Protein AF-A0A7R9WH47-F1 (afdb_monomer_lite)

Organism: NCBI:txid2749911

Radius of gyration: 19.75 Å; chains: 1; bounding box: 51×40×57 Å

Structure (mmCIF, N/CA/C/O backbone):
data_AF-A0A7R9WH47-F1
#
_entry.id   AF-A0A7R9WH47-F1
#
loop_
_atom_site.group_PDB
_atom_site.id
_atom_site.type_symbol
_atom_site.label_atom_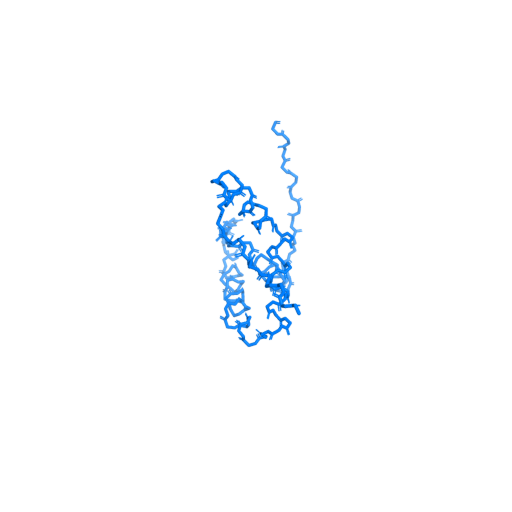id
_atom_site.label_alt_id
_atom_site.label_comp_id
_atom_site.label_asym_id
_atom_site.label_entity_id
_atom_site.label_seq_id
_atom_site.pdbx_PDB_ins_code
_atom_site.Cartn_x
_atom_site.Cartn_y
_atom_site.Cartn_z
_atom_site.occupancy
_atom_site.B_iso_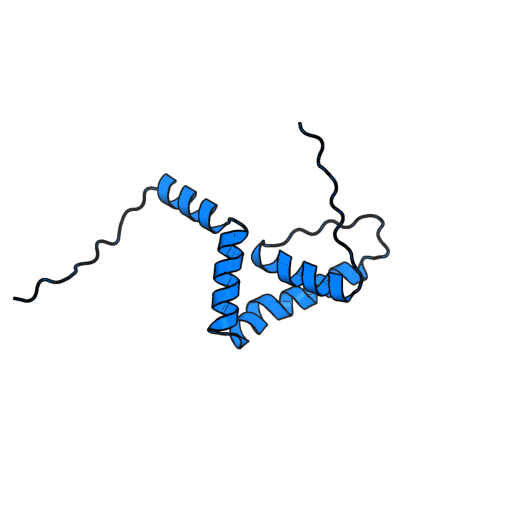or_equiv
_atom_site.auth_seq_id
_atom_site.auth_comp_id
_atom_site.auth_asym_id
_atom_site.auth_atom_id
_atom_site.pdbx_PDB_model_num
ATOM 1 N N . MET A 1 1 ? 34.612 1.551 -41.055 1.00 42.66 1 MET A N 1
ATOM 2 C CA . MET A 1 1 ? 34.837 2.453 -39.906 1.00 42.66 1 MET A CA 1
ATOM 3 C C . MET A 1 1 ? 33.839 2.098 -38.821 1.00 42.66 1 MET A C 1
ATOM 5 O O . MET A 1 1 ? 32.651 2.324 -38.994 1.00 42.66 1 MET A O 1
ATOM 9 N N . ARG A 1 2 ? 34.315 1.434 -37.767 1.00 45.75 2 ARG A N 1
ATOM 10 C CA . ARG A 1 2 ? 33.555 1.095 -36.561 1.00 45.75 2 ARG A CA 1
ATOM 11 C C . ARG A 1 2 ? 33.862 2.224 -35.575 1.00 45.75 2 ARG A C 1
ATOM 13 O O . ARG A 1 2 ? 35.018 2.353 -35.193 1.00 45.75 2 ARG A O 1
ATOM 20 N N . SER A 1 3 ? 32.888 3.072 -35.259 1.00 40.34 3 SER A N 1
ATOM 21 C CA . SER A 1 3 ? 33.018 4.041 -34.167 1.00 40.34 3 SER A CA 1
ATOM 22 C C . SER A 1 3 ? 32.117 3.558 -33.048 1.00 40.34 3 SER A C 1
ATOM 24 O O . SER A 1 3 ? 30.894 3.565 -33.176 1.00 40.34 3 SER A O 1
ATOM 26 N N . SER A 1 4 ? 32.758 3.019 -32.020 1.00 43.31 4 SER A N 1
ATOM 27 C CA . SER A 1 4 ? 32.145 2.473 -30.822 1.00 43.31 4 SER A CA 1
ATOM 28 C C . SER A 1 4 ? 31.372 3.561 -30.081 1.00 43.31 4 SER A C 1
ATOM 30 O O . SER A 1 4 ? 31.891 4.647 -29.839 1.00 43.31 4 SER A O 1
ATOM 32 N N . MET A 1 5 ? 30.135 3.247 -29.704 1.00 47.88 5 MET A N 1
ATOM 33 C CA . MET A 1 5 ? 29.453 3.909 -28.599 1.00 47.88 5 MET A CA 1
ATOM 34 C C . MET A 1 5 ? 30.132 3.430 -27.312 1.00 47.88 5 MET A C 1
ATOM 36 O O . MET A 1 5 ? 29.768 2.392 -26.763 1.00 47.88 5 MET A O 1
ATOM 40 N N . GLU A 1 6 ? 31.178 4.130 -26.881 1.00 44.84 6 GLU A N 1
ATOM 41 C CA . GLU A 1 6 ? 31.692 3.993 -25.520 1.00 44.84 6 GLU A CA 1
ATOM 42 C C . GLU A 1 6 ? 30.743 4.745 -24.586 1.00 44.84 6 GLU A C 1
ATOM 44 O O . GLU A 1 6 ? 30.616 5.968 -24.638 1.00 44.84 6 GLU A O 1
ATOM 49 N N . GLY A 1 7 ? 30.001 3.976 -23.790 1.00 50.25 7 GLY A N 1
ATOM 50 C CA . GLY A 1 7 ? 29.152 4.492 -22.732 1.00 50.25 7 GLY A CA 1
ATOM 51 C C . GLY A 1 7 ? 30.005 5.044 -21.598 1.00 50.25 7 GLY A C 1
ATOM 52 O O . GLY A 1 7 ? 30.690 4.289 -20.911 1.00 50.25 7 GLY A O 1
ATOM 53 N N . ASP A 1 8 ? 29.920 6.353 -21.387 1.00 46.44 8 ASP A N 1
ATOM 54 C CA . ASP A 1 8 ? 30.434 7.007 -20.190 1.00 46.44 8 ASP A CA 1
ATOM 55 C C . ASP A 1 8 ? 29.403 6.859 -19.062 1.00 46.44 8 ASP A C 1
ATOM 57 O O . ASP A 1 8 ? 28.482 7.657 -18.882 1.00 46.44 8 ASP A O 1
ATOM 61 N N . SER A 1 9 ? 29.510 5.752 -18.332 1.00 60.47 9 SER A N 1
ATOM 62 C CA . SER A 1 9 ? 29.015 5.682 -16.962 1.00 60.47 9 SER A CA 1
ATOM 63 C C . SER A 1 9 ? 30.025 6.381 -16.049 1.00 60.47 9 SER A C 1
ATOM 65 O O . SER A 1 9 ? 31.219 6.132 -16.204 1.00 60.47 9 SER A O 1
ATOM 67 N N . THR A 1 10 ? 29.535 7.098 -15.023 1.00 61.31 10 THR A N 1
ATOM 68 C CA . THR A 1 10 ? 30.233 7.771 -13.889 1.00 61.31 10 THR A CA 1
ATOM 69 C C . THR A 1 10 ? 30.543 9.266 -14.131 1.00 61.31 10 THR A C 1
ATOM 71 O O . THR A 1 10 ? 31.472 9.606 -14.840 1.00 61.31 10 THR A O 1
ATOM 74 N N . LYS A 1 11 ? 29.878 10.261 -13.523 1.00 56.44 11 LYS A N 1
ATOM 75 C CA . LYS A 1 11 ? 29.581 10.465 -12.091 1.00 56.44 11 LYS A CA 1
ATOM 76 C C . LYS A 1 11 ? 28.369 11.405 -11.934 1.00 56.44 11 LYS A C 1
ATOM 78 O O . LYS A 1 11 ? 28.508 12.610 -12.122 1.00 56.44 11 LYS A O 1
ATOM 83 N N . MET A 1 12 ? 27.203 10.891 -11.535 1.00 69.00 12 MET A N 1
ATOM 84 C CA . MET A 1 12 ? 26.163 11.769 -10.977 1.00 69.00 12 MET A CA 1
ATOM 85 C C . MET A 1 12 ? 26.673 12.352 -9.658 1.00 69.00 12 MET A C 1
ATOM 87 O O . MET A 1 12 ? 27.221 11.623 -8.826 1.00 69.00 12 MET A O 1
ATOM 91 N N . THR A 1 13 ? 26.509 13.658 -9.453 1.00 82.44 13 THR A N 1
ATOM 92 C CA . THR A 1 13 ? 26.821 14.270 -8.157 1.00 82.44 13 THR A CA 1
ATOM 93 C C . THR A 1 13 ? 25.854 13.754 -7.090 1.00 82.44 13 THR A C 1
ATOM 95 O O . THR A 1 13 ? 24.747 13.305 -7.398 1.00 82.44 13 THR A O 1
ATOM 98 N N . LYS A 1 14 ? 26.251 13.815 -5.812 1.00 81.44 14 LYS A N 1
ATOM 99 C CA . LYS A 1 14 ? 25.392 13.396 -4.691 1.00 81.44 14 LYS A CA 1
ATOM 100 C C . LYS A 1 14 ? 24.026 14.091 -4.732 1.00 81.44 14 LYS A C 1
ATOM 102 O O . LYS A 1 14 ? 23.010 13.446 -4.485 1.00 81.44 14 LYS A O 1
ATOM 107 N N . ASP A 1 15 ? 24.000 15.368 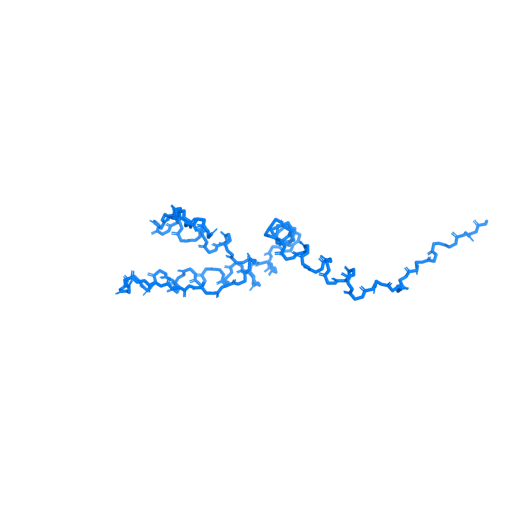-5.100 1.00 79.06 15 ASP A N 1
ATOM 108 C CA . ASP A 1 15 ? 22.774 16.166 -5.165 1.00 79.06 15 ASP A CA 1
ATOM 109 C C . ASP A 1 15 ? 21.889 15.750 -6.347 1.00 79.06 15 ASP A C 1
ATOM 111 O O . ASP A 1 15 ? 20.674 15.619 -6.196 1.00 79.06 15 ASP A O 1
ATOM 115 N N . GLN A 1 16 ? 22.492 15.442 -7.500 1.00 75.94 16 GLN A N 1
ATOM 116 C CA . GLN A 1 16 ? 21.782 14.890 -8.658 1.00 75.94 16 GLN A CA 1
ATOM 117 C C . GLN A 1 16 ? 21.209 13.502 -8.359 1.00 75.94 16 GLN A C 1
ATOM 119 O O . GLN A 1 16 ? 20.062 13.226 -8.705 1.00 75.94 16 GLN A O 1
ATOM 124 N N . LEU A 1 17 ? 21.973 12.639 -7.682 1.00 75.25 17 LEU A N 1
ATOM 125 C CA . LEU A 1 17 ? 21.513 11.310 -7.279 1.00 75.25 17 LEU A CA 1
ATOM 126 C C . LEU A 1 17 ? 20.381 11.403 -6.255 1.00 75.25 17 LEU A C 1
ATOM 128 O O . LEU A 1 17 ? 19.382 10.707 -6.391 1.00 75.25 17 LEU A O 1
ATOM 132 N N . THR A 1 18 ? 20.508 12.291 -5.268 1.00 77.69 18 THR A N 1
ATOM 133 C CA . THR A 1 18 ? 19.466 12.525 -4.259 1.00 77.69 18 THR A CA 1
ATOM 134 C C . THR A 1 18 ? 18.185 13.016 -4.924 1.00 77.69 18 THR A C 1
ATOM 136 O O . THR A 1 18 ? 17.133 12.423 -4.725 1.00 77.69 18 THR A O 1
ATOM 139 N N . THR A 1 19 ? 18.276 14.025 -5.790 1.00 79.25 19 THR A N 1
ATOM 140 C CA . THR A 1 19 ? 17.120 14.564 -6.523 1.00 79.25 19 THR A CA 1
ATOM 141 C C . THR A 1 19 ? 16.455 13.499 -7.392 1.00 79.25 19 THR A C 1
ATOM 143 O O . THR A 1 19 ? 15.229 13.395 -7.425 1.00 79.25 19 THR A O 1
ATOM 146 N N . TYR A 1 20 ? 17.247 12.664 -8.064 1.00 71.94 20 TYR A N 1
ATOM 147 C CA . TYR A 1 20 ? 16.730 11.559 -8.863 1.00 71.94 20 TYR A CA 1
ATOM 148 C C . TYR A 1 20 ? 16.016 10.511 -8.001 1.00 71.94 20 TYR A C 1
ATOM 150 O O . TYR A 1 20 ? 14.899 10.116 -8.319 1.00 71.94 20 TYR A O 1
ATOM 158 N N . VAL A 1 21 ? 16.610 10.104 -6.875 1.00 70.06 21 VAL A N 1
ATOM 159 C CA . VAL A 1 21 ? 15.992 9.169 -5.923 1.00 70.06 21 VAL A CA 1
ATOM 160 C C . VAL A 1 21 ? 14.687 9.733 -5.362 1.00 70.06 21 VAL A C 1
ATOM 162 O O . VAL A 1 21 ? 13.693 9.014 -5.313 1.00 70.06 21 VAL A O 1
ATOM 165 N N . GLU A 1 22 ? 14.655 11.010 -4.984 1.00 71.00 22 GLU A N 1
ATOM 166 C CA . GLU A 1 22 ? 13.426 11.667 -4.524 1.00 71.00 22 GLU A CA 1
ATOM 167 C C . GLU A 1 22 ? 12.366 11.739 -5.629 1.00 71.00 22 GLU A C 1
ATOM 169 O O . GLU A 1 22 ? 11.188 11.503 -5.375 1.00 71.00 22 GLU A O 1
ATOM 174 N N . THR A 1 23 ? 12.781 11.954 -6.878 1.00 63.22 23 THR A N 1
ATOM 175 C CA . THR A 1 23 ? 11.872 11.902 -8.029 1.00 63.22 23 THR A CA 1
ATOM 176 C C . THR A 1 23 ? 11.302 10.493 -8.203 1.00 63.22 23 THR A C 1
ATOM 178 O O . THR A 1 23 ? 10.097 10.338 -8.369 1.00 63.22 23 THR A O 1
ATOM 181 N N . VAL A 1 24 ? 12.118 9.441 -8.098 1.00 61.78 24 VAL A N 1
ATOM 182 C CA . VAL A 1 24 ? 11.659 8.041 -8.195 1.00 61.78 24 VAL A CA 1
ATOM 183 C C . VAL A 1 24 ? 10.706 7.662 -7.053 1.00 61.78 24 VAL A C 1
ATOM 185 O O . VAL A 1 24 ? 9.809 6.848 -7.259 1.00 61.78 24 VAL A O 1
ATOM 188 N N . LYS A 1 25 ? 10.843 8.277 -5.872 1.00 66.75 25 LYS A N 1
ATOM 189 C CA . LYS A 1 25 ? 9.928 8.091 -4.732 1.00 66.75 25 LYS A CA 1
ATOM 190 C C . LYS A 1 25 ? 8.546 8.723 -4.935 1.00 66.75 25 LYS A C 1
ATOM 192 O O . LYS A 1 25 ? 7.652 8.447 -4.135 1.00 66.75 25 LYS A O 1
ATOM 197 N N . ALA A 1 26 ? 8.343 9.540 -5.972 1.00 76.19 26 ALA A N 1
ATOM 198 C CA . ALA A 1 26 ? 7.023 10.076 -6.292 1.00 76.19 26 ALA A CA 1
ATOM 199 C C . ALA A 1 26 ? 6.017 8.938 -6.539 1.00 76.19 26 ALA A C 1
ATOM 201 O O . ALA A 1 26 ? 6.332 7.938 -7.193 1.00 76.19 26 ALA A O 1
ATOM 202 N N . ARG A 1 27 ? 4.789 9.093 -6.025 1.00 73.50 27 ARG A N 1
ATOM 203 C CA . ARG A 1 27 ? 3.745 8.053 -6.074 1.00 73.50 27 ARG A CA 1
ATOM 204 C C . ARG A 1 27 ? 3.444 7.621 -7.510 1.00 73.50 27 ARG A C 1
ATOM 206 O O . ARG A 1 27 ? 3.221 6.439 -7.756 1.00 73.50 27 ARG A O 1
ATOM 213 N N . GLU A 1 28 ? 3.477 8.547 -8.464 1.00 80.19 28 GLU A N 1
ATOM 214 C CA . GLU A 1 28 ? 3.277 8.275 -9.891 1.00 80.19 28 GLU A CA 1
ATOM 215 C C . GLU A 1 28 ? 4.390 7.393 -10.478 1.00 80.19 28 GLU A C 1
ATOM 217 O O . GLU A 1 28 ? 4.111 6.470 -11.244 1.00 80.19 28 GLU A O 1
ATOM 222 N N . ASN A 1 29 ? 5.641 7.622 -10.077 1.00 79.50 29 ASN A N 1
ATOM 223 C CA . ASN A 1 29 ? 6.794 6.889 -10.600 1.00 79.50 29 ASN A CA 1
ATOM 224 C C . ASN A 1 29 ? 6.863 5.469 -10.034 1.00 79.50 29 ASN A C 1
ATOM 226 O O . ASN A 1 29 ? 7.068 4.514 -10.784 1.00 79.50 29 ASN A O 1
ATOM 230 N N . VAL A 1 30 ? 6.601 5.306 -8.733 1.00 82.44 30 VAL A N 1
ATOM 231 C CA . VAL A 1 30 ? 6.491 3.976 -8.114 1.00 82.44 30 VAL A CA 1
ATOM 232 C C . VAL A 1 30 ? 5.364 3.172 -8.765 1.00 82.44 30 VAL A C 1
ATOM 234 O O . VAL A 1 30 ? 5.568 2.009 -9.116 1.00 82.44 30 VAL A O 1
ATOM 237 N N . ARG A 1 31 ? 4.202 3.795 -9.010 1.00 85.00 31 ARG A N 1
ATOM 238 C CA . ARG A 1 31 ? 3.092 3.164 -9.738 1.00 85.00 31 ARG A CA 1
ATOM 239 C C . ARG A 1 31 ? 3.497 2.671 -11.122 1.00 85.00 31 ARG A C 1
ATOM 241 O O . ARG A 1 31 ? 3.152 1.546 -11.485 1.00 85.00 31 ARG A O 1
ATOM 248 N N . ALA A 1 32 ? 4.214 3.489 -11.891 1.00 86.94 32 ALA A N 1
ATOM 249 C CA . ALA A 1 32 ? 4.657 3.115 -13.231 1.00 86.94 32 ALA A CA 1
ATOM 250 C C . ALA A 1 32 ? 5.577 1.883 -13.196 1.00 86.94 32 ALA A C 1
ATOM 252 O O . ALA A 1 32 ? 5.373 0.944 -13.965 1.00 86.94 32 ALA A O 1
ATOM 253 N N . ILE A 1 33 ? 6.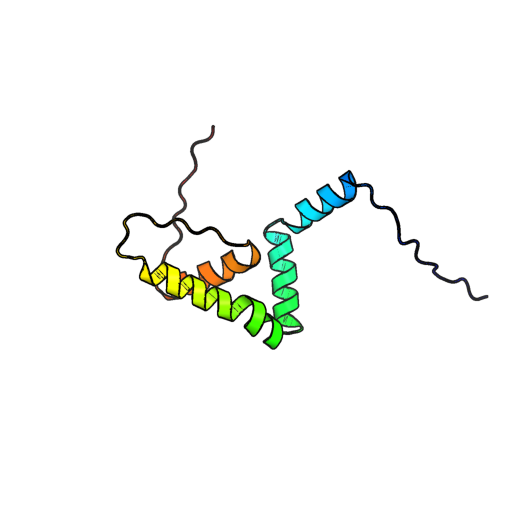528 1.844 -12.256 1.00 85.44 33 ILE A N 1
ATOM 2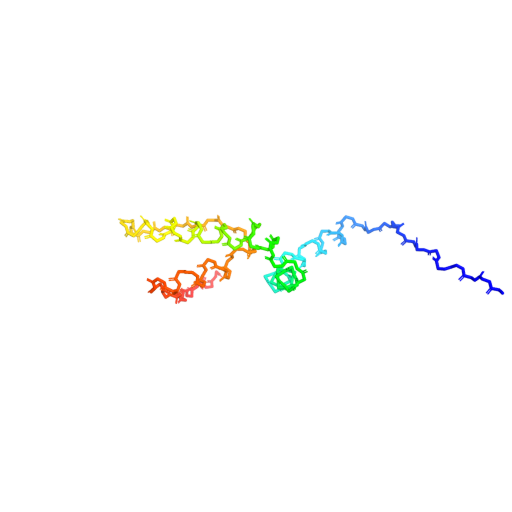54 C CA . ILE A 1 33 ? 7.444 0.707 -12.075 1.00 85.44 33 ILE A CA 1
ATOM 255 C C . ILE A 1 33 ? 6.669 -0.560 -11.692 1.00 85.44 33 ILE A C 1
ATOM 257 O O . ILE A 1 33 ? 6.857 -1.607 -12.312 1.00 85.44 33 ILE A O 1
ATOM 261 N N . MET A 1 34 ? 5.768 -0.476 -10.708 1.00 87.06 34 MET A N 1
ATOM 262 C CA . MET A 1 34 ? 4.951 -1.622 -10.288 1.00 87.06 34 MET A CA 1
ATOM 263 C C . MET A 1 34 ? 4.050 -2.129 -11.422 1.00 87.06 34 MET A C 1
ATOM 265 O O . MET A 1 34 ? 3.900 -3.336 -11.598 1.00 87.06 34 MET A O 1
ATOM 269 N N . SER A 1 35 ? 3.499 -1.222 -12.233 1.00 88.19 35 SER A N 1
ATOM 270 C CA . SER A 1 35 ? 2.660 -1.573 -13.387 1.00 88.19 35 SER A CA 1
ATOM 271 C C . SER A 1 35 ? 3.447 -2.325 -14.459 1.00 88.19 35 SER A C 1
ATOM 273 O O . SER A 1 35 ? 2.961 -3.317 -14.998 1.00 88.19 35 SER A O 1
ATOM 275 N N . GLN A 1 36 ? 4.679 -1.896 -14.744 1.00 92.19 36 GLN A N 1
ATOM 276 C CA . GLN A 1 36 ? 5.563 -2.613 -15.665 1.00 92.19 36 GLN A CA 1
ATOM 277 C C . GLN A 1 36 ? 5.938 -3.991 -15.118 1.00 92.19 36 GLN A C 1
ATOM 279 O O . GLN A 1 36 ? 5.884 -4.969 -15.858 1.00 92.19 36 GLN A O 1
ATOM 284 N N . LEU A 1 37 ? 6.259 -4.093 -13.825 1.00 89.94 37 LEU A N 1
ATOM 285 C CA . LEU A 1 37 ? 6.573 -5.376 -13.197 1.00 89.94 37 LEU A CA 1
ATOM 286 C C . LEU A 1 37 ? 5.395 -6.353 -13.305 1.00 89.94 37 LEU A C 1
ATOM 288 O O . LEU A 1 37 ? 5.587 -7.499 -13.699 1.00 89.94 37 LEU A O 1
ATOM 292 N N . LYS A 1 38 ? 4.173 -5.878 -13.040 1.00 92.50 38 LYS A N 1
ATOM 293 C CA . LYS A 1 38 ? 2.943 -6.664 -13.191 1.00 92.50 38 LYS A CA 1
ATOM 294 C C . LYS A 1 38 ? 2.715 -7.135 -14.631 1.00 92.50 38 LYS A C 1
ATOM 296 O O . LYS A 1 38 ? 2.227 -8.241 -14.828 1.00 92.50 38 LYS A O 1
ATOM 301 N N . LEU A 1 39 ? 3.057 -6.312 -15.625 1.00 95.25 39 LEU A N 1
ATOM 302 C CA . LEU A 1 39 ? 2.882 -6.641 -17.041 1.00 95.25 39 LEU A CA 1
ATOM 303 C C . LEU A 1 39 ? 3.906 -7.669 -17.541 1.00 95.25 39 LEU A C 1
ATOM 305 O O . LEU A 1 39 ? 3.539 -8.592 -18.261 1.00 95.25 39 LEU A O 1
ATOM 309 N N . TYR A 1 40 ? 5.182 -7.490 -17.195 1.00 96.12 40 TYR A N 1
ATOM 310 C CA . TYR A 1 40 ? 6.278 -8.278 -17.769 1.00 96.12 40 TYR A CA 1
ATOM 311 C C . TYR A 1 40 ? 6.679 -9.498 -16.930 1.00 96.12 40 TYR A C 1
ATOM 313 O O . TYR A 1 40 ? 7.263 -10.430 -17.476 1.00 96.12 40 TYR A O 1
ATOM 321 N N . ALA A 1 41 ? 6.393 -9.500 -15.627 1.00 95.56 41 ALA A N 1
ATOM 322 C CA . ALA A 1 41 ? 6.705 -10.602 -14.715 1.00 95.56 41 ALA A CA 1
ATOM 323 C C . ALA A 1 41 ? 5.589 -10.770 -13.659 1.00 95.56 41 ALA A C 1
ATOM 325 O O . ALA A 1 41 ? 5.806 -10.494 -12.473 1.00 95.56 41 ALA A O 1
ATOM 326 N N . PRO A 1 42 ? 4.380 -11.190 -14.071 1.00 95.00 42 PRO A N 1
ATOM 327 C CA . PRO A 1 42 ? 3.205 -11.224 -13.203 1.00 95.00 42 PRO A CA 1
ATOM 328 C C . PRO A 1 42 ? 3.366 -12.157 -12.000 1.00 95.00 42 PRO A C 1
ATOM 330 O O . PRO A 1 42 ? 2.934 -11.803 -10.907 1.00 95.00 42 PRO A O 1
ATOM 333 N N . GLU A 1 43 ? 4.034 -13.302 -12.148 1.00 96.44 43 GLU A N 1
ATOM 334 C CA . GLU A 1 43 ? 4.282 -14.242 -11.047 1.00 96.44 43 GLU A CA 1
ATOM 335 C C . GLU A 1 43 ? 5.216 -13.632 -9.997 1.00 96.44 43 GLU A C 1
ATOM 337 O O . GLU A 1 43 ? 5.027 -13.813 -8.793 1.00 96.44 43 GLU A O 1
ATOM 342 N N . LEU A 1 44 ? 6.205 -12.853 -10.446 1.00 94.12 44 LEU A N 1
ATOM 343 C CA . LEU A 1 44 ? 7.116 -12.150 -9.550 1.00 94.12 44 LEU A CA 1
ATOM 344 C C . LEU A 1 44 ? 6.401 -11.005 -8.828 1.00 94.12 44 LEU A C 1
ATOM 346 O O . LEU A 1 44 ? 6.568 -10.841 -7.621 1.00 94.12 44 LEU A O 1
ATOM 350 N N . TYR A 1 45 ? 5.579 -10.237 -9.547 1.00 95.69 45 TYR A N 1
ATOM 351 C CA . TYR A 1 45 ? 4.731 -9.212 -8.940 1.00 95.69 45 TYR A CA 1
ATOM 352 C C . TYR A 1 45 ? 3.787 -9.816 -7.894 1.00 95.69 45 TYR A C 1
ATOM 354 O O . TYR A 1 45 ? 3.648 -9.264 -6.800 1.00 95.69 45 TYR A O 1
ATOM 362 N N . GLN A 1 46 ? 3.181 -10.963 -8.207 1.00 95.50 46 GLN A N 1
ATOM 363 C CA . GLN A 1 46 ? 2.281 -11.668 -7.305 1.00 95.50 46 GLN A CA 1
ATOM 364 C C . GLN A 1 46 ? 2.980 -11.999 -5.981 1.00 95.50 46 GLN A C 1
ATOM 366 O O . GLN A 1 46 ? 2.528 -11.556 -4.925 1.00 95.50 46 GLN A O 1
ATOM 371 N N . ALA A 1 47 ? 4.126 -12.682 -6.050 1.00 94.12 47 ALA A N 1
ATOM 372 C CA . ALA A 1 47 ? 4.877 -13.112 -4.873 1.00 94.12 47 ALA A CA 1
ATOM 373 C C . ALA A 1 47 ? 5.486 -11.940 -4.077 1.00 94.12 47 ALA A C 1
ATOM 375 O O . ALA A 1 47 ? 5.558 -11.971 -2.849 1.00 94.12 47 ALA A O 1
ATOM 376 N N . MET A 1 48 ? 5.959 -10.890 -4.757 1.00 92.81 48 MET A N 1
ATOM 377 C CA . MET A 1 48 ? 6.672 -9.788 -4.097 1.00 92.81 48 MET A CA 1
ATOM 378 C C . MET A 1 48 ? 5.765 -8.673 -3.574 1.00 92.81 48 MET A C 1
ATOM 380 O O . MET A 1 48 ? 6.174 -7.948 -2.659 1.00 92.81 48 MET A O 1
ATOM 384 N N . VAL A 1 49 ?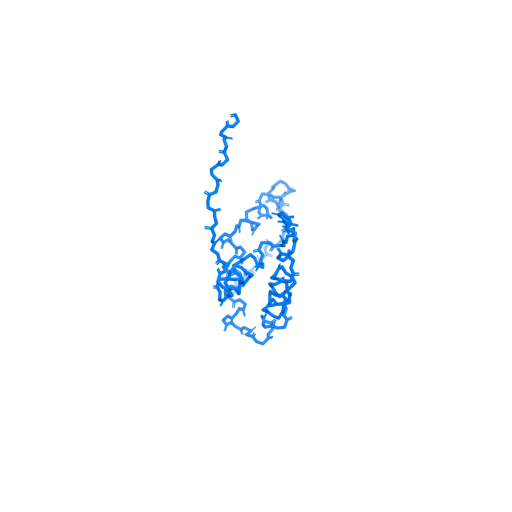 4.585 -8.490 -4.170 1.00 94.19 49 VAL A N 1
ATOM 385 C CA . VAL A 1 49 ? 3.718 -7.329 -3.925 1.00 94.19 49 VAL A CA 1
ATOM 386 C C . VAL A 1 49 ? 2.300 -7.771 -3.598 1.00 94.19 49 VAL A C 1
ATOM 388 O O . VAL A 1 49 ? 1.860 -7.545 -2.474 1.00 94.19 49 VAL A O 1
ATOM 391 N N . ALA A 1 50 ? 1.607 -8.440 -4.522 1.00 95.19 50 ALA A N 1
ATOM 392 C CA . ALA A 1 50 ? 0.167 -8.667 -4.390 1.00 95.19 50 ALA A CA 1
ATOM 393 C C . ALA A 1 50 ? -0.199 -9.514 -3.160 1.00 95.19 50 ALA A C 1
ATOM 395 O O . ALA A 1 50 ? -1.088 -9.143 -2.398 1.00 95.19 50 ALA A O 1
ATOM 396 N N . GLU A 1 51 ? 0.528 -10.605 -2.902 1.00 96.44 51 GLU A N 1
ATOM 397 C CA . GLU A 1 51 ? 0.297 -11.444 -1.717 1.00 96.44 51 GLU A CA 1
ATOM 398 C C . GLU A 1 51 ? 0.505 -10.669 -0.407 1.00 96.44 51 GLU A C 1
ATOM 400 O O . GLU A 1 51 ? -0.208 -10.870 0.583 1.00 96.44 51 GLU A O 1
ATOM 405 N N . ARG A 1 52 ? 1.472 -9.744 -0.403 1.00 96.31 52 ARG A N 1
ATOM 406 C CA . ARG A 1 52 ? 1.754 -8.889 0.753 1.00 96.31 52 ARG A CA 1
ATOM 407 C C . ARG A 1 52 ? 0.673 -7.834 0.941 1.00 96.31 52 ARG A C 1
ATOM 409 O O . ARG A 1 52 ? 0.294 -7.592 2.085 1.00 96.31 52 ARG A O 1
ATOM 416 N N . ASP A 1 53 ? 0.166 -7.245 -0.138 1.00 97.19 53 ASP A N 1
ATOM 417 C CA . ASP A 1 53 ? -0.952 -6.295 -0.095 1.00 97.19 53 ASP A CA 1
ATOM 418 C C . ASP A 1 53 ? -2.192 -6.958 0.508 1.00 97.19 53 ASP A C 1
ATOM 420 O O . ASP A 1 53 ? -2.785 -6.426 1.446 1.00 97.19 53 ASP A O 1
ATOM 424 N N . GLU A 1 54 ? -2.511 -8.174 0.062 1.00 96.94 54 GLU A N 1
ATOM 425 C CA . GLU A 1 54 ? -3.613 -8.977 0.594 1.00 96.94 54 GLU A CA 1
ATOM 426 C C . GLU A 1 54 ? -3.441 -9.278 2.090 1.00 96.94 54 GLU A C 1
ATOM 428 O O . GLU A 1 54 ? -4.379 -9.149 2.882 1.00 96.94 54 GLU A O 1
ATOM 433 N N . TYR A 1 55 ? -2.231 -9.671 2.500 1.00 96.94 55 TYR A N 1
ATOM 434 C CA . TYR A 1 55 ? -1.911 -9.915 3.904 1.00 96.94 55 TYR A CA 1
ATOM 435 C C . TYR A 1 55 ? -2.086 -8.649 4.755 1.00 96.94 55 TYR A C 1
ATOM 437 O O . TYR A 1 55 ? -2.719 -8.701 5.811 1.00 96.94 55 TYR A O 1
ATOM 445 N N . MET A 1 56 ? -1.575 -7.505 4.288 1.00 96.88 56 MET A N 1
ATOM 446 C CA . MET A 1 56 ? -1.699 -6.224 4.988 1.00 96.88 56 MET A CA 1
ATOM 447 C C . MET A 1 56 ? -3.154 -5.758 5.070 1.00 96.88 56 MET A C 1
ATOM 449 O O . MET A 1 56 ? -3.595 -5.359 6.146 1.00 96.88 56 MET A O 1
ATOM 453 N N . ALA A 1 57 ? -3.923 -5.865 3.985 1.00 96.50 57 ALA A N 1
ATOM 454 C CA . ALA A 1 57 ? -5.336 -5.503 3.964 1.00 96.50 57 ALA A CA 1
ATOM 455 C C . ALA A 1 57 ? -6.168 -6.382 4.909 1.00 96.50 57 ALA A C 1
ATOM 457 O O . ALA A 1 57 ? -6.993 -5.868 5.661 1.00 96.50 57 ALA A O 1
ATOM 458 N N . ARG A 1 58 ? -5.924 -7.702 4.944 1.00 96.38 58 ARG A N 1
ATOM 459 C CA . ARG A 1 58 ? -6.542 -8.601 5.938 1.00 96.38 58 ARG A CA 1
ATOM 460 C C . ARG A 1 58 ? -6.187 -8.205 7.369 1.00 96.38 58 ARG A C 1
ATOM 462 O O . ARG A 1 58 ? -7.063 -8.223 8.228 1.00 96.38 58 ARG A O 1
ATOM 469 N N . GLY A 1 59 ? -4.932 -7.832 7.611 1.00 95.94 59 GLY A N 1
ATOM 470 C CA . GLY A 1 59 ? -4.487 -7.332 8.907 1.00 95.94 59 GLY A CA 1
ATOM 471 C C . GLY A 1 59 ? -5.262 -6.089 9.336 1.00 95.94 59 GLY A C 1
ATOM 472 O O . GLY A 1 59 ? -5.826 -6.082 10.423 1.00 95.94 59 GLY A O 1
ATOM 473 N N . LEU A 1 60 ? -5.347 -5.076 8.471 1.00 95.56 60 LEU A N 1
ATOM 474 C CA . LEU A 1 60 ? -6.062 -3.827 8.760 1.00 95.56 60 LEU A CA 1
ATOM 475 C C . LEU A 1 60 ? -7.557 -4.041 9.003 1.00 95.56 60 LEU A C 1
ATOM 477 O O . LEU A 1 60 ? -8.100 -3.499 9.959 1.00 95.56 60 LEU A O 1
ATOM 481 N N . ASP A 1 61 ? -8.193 -4.881 8.191 1.00 95.25 61 ASP A N 1
ATOM 482 C CA . ASP A 1 61 ? -9.611 -5.223 8.324 1.00 95.25 61 ASP A CA 1
ATOM 483 C C . ASP A 1 61 ? -9.933 -5.899 9.671 1.00 95.25 61 ASP A C 1
ATOM 485 O O . ASP A 1 61 ? -10.995 -5.691 10.241 1.00 95.25 61 ASP A O 1
ATOM 489 N N . SER A 1 62 ? -8.979 -6.645 10.241 1.00 95.69 62 SER A N 1
ATOM 490 C CA . SER A 1 62 ? -9.133 -7.298 11.552 1.00 95.69 62 SER A CA 1
ATOM 491 C C . SER A 1 62 ? -8.969 -6.367 12.768 1.00 95.69 62 SER A C 1
ATOM 493 O O . SER A 1 62 ? -9.047 -6.816 13.916 1.00 95.69 62 SER A O 1
ATOM 495 N N . LEU A 1 63 ? -8.682 -5.081 12.536 1.00 94.19 63 LEU A N 1
ATOM 496 C CA . LEU A 1 63 ? -8.472 -4.065 13.574 1.00 94.19 63 LEU A CA 1
ATOM 497 C C . LEU A 1 63 ? -9.704 -3.165 13.781 1.00 94.19 63 LEU A C 1
ATOM 499 O O . LEU A 1 63 ? -9.597 -2.140 14.451 1.00 94.19 63 LEU A O 1
ATOM 503 N N . ASP A 1 64 ? -10.866 -3.557 13.259 1.00 85.88 64 ASP A N 1
ATOM 504 C CA . ASP A 1 64 ? -12.162 -2.868 13.371 1.00 85.88 64 ASP A CA 1
ATOM 505 C C . ASP A 1 64 ? -12.591 -2.536 14.815 1.00 85.88 64 ASP A C 1
ATOM 507 O O . ASP A 1 64 ? -13.260 -1.537 15.068 1.00 85.88 64 ASP A O 1
ATOM 511 N N . LYS A 1 65 ? -12.149 -3.334 15.791 1.00 90.94 65 LYS A N 1
ATOM 512 C CA . LYS A 1 65 ? -12.380 -3.099 17.226 1.00 90.94 65 LYS A CA 1
ATOM 513 C C . LYS A 1 65 ? -11.697 -1.847 17.791 1.00 90.94 65 LYS A C 1
ATOM 515 O O . LYS A 1 65 ? -12.014 -1.440 18.910 1.00 90.94 65 LYS A O 1
ATOM 520 N N . PHE A 1 66 ? -10.719 -1.274 17.091 1.00 92.56 66 PHE A N 1
ATOM 521 C CA . PHE A 1 66 ? -10.027 -0.061 17.522 1.00 92.56 66 PHE A CA 1
ATOM 522 C C . PHE A 1 66 ? -10.691 1.170 16.903 1.00 92.56 66 PHE A C 1
ATOM 524 O O . PHE A 1 66 ? -10.935 1.212 15.704 1.00 92.56 66 PHE A O 1
ATOM 531 N N . GLY A 1 67 ? -10.925 2.212 17.706 1.00 89.25 67 GLY A N 1
ATOM 532 C CA . GLY A 1 67 ? -11.534 3.453 17.206 1.00 89.25 67 GLY A CA 1
ATOM 533 C C . GLY A 1 67 ? -10.672 4.204 16.183 1.00 89.25 67 GLY A C 1
ATOM 534 O O . GLY A 1 67 ? -11.211 4.923 15.348 1.00 89.25 67 GLY A O 1
ATOM 535 N N . THR A 1 68 ? -9.347 4.015 16.227 1.00 90.25 68 THR A N 1
ATOM 536 C CA . THR A 1 68 ? -8.394 4.617 15.287 1.00 90.25 68 THR A CA 1
ATOM 537 C C . THR A 1 68 ? -7.214 3.675 15.068 1.00 90.25 68 THR A C 1
ATOM 539 O O . THR A 1 68 ? -6.567 3.261 16.030 1.00 90.25 68 THR A O 1
ATOM 542 N N . THR A 1 69 ? -6.885 3.415 13.802 1.00 91.88 69 THR A N 1
ATOM 543 C CA . THR A 1 69 ? -5.711 2.635 13.387 1.00 91.88 69 THR A CA 1
ATOM 544 C C . THR A 1 69 ? -4.856 3.472 12.442 1.00 91.88 69 THR A C 1
ATOM 546 O O . THR A 1 69 ? -5.369 4.075 11.502 1.00 91.88 69 THR A O 1
ATOM 549 N N . VAL A 1 70 ? -3.542 3.503 12.677 1.00 92.50 70 VAL A N 1
ATOM 550 C CA . VAL A 1 70 ? -2.571 4.163 11.793 1.00 92.50 70 VAL A CA 1
ATOM 551 C C . VAL A 1 70 ? -1.629 3.107 11.233 1.00 92.50 70 VAL A C 1
ATOM 553 O O . VAL A 1 70 ? -0.977 2.391 11.991 1.00 92.50 70 VAL A O 1
ATOM 556 N N . ALA A 1 71 ? -1.548 3.027 9.907 1.00 92.44 71 ALA A N 1
ATOM 557 C CA . ALA A 1 71 ? -0.673 2.103 9.200 1.00 92.44 71 ALA A CA 1
ATOM 558 C C . ALA A 1 71 ? 0.469 2.863 8.521 1.00 92.44 71 ALA A C 1
ATOM 560 O O . ALA A 1 71 ? 0.241 3.852 7.825 1.00 92.44 71 ALA A O 1
ATOM 561 N N . VAL A 1 72 ? 1.699 2.381 8.696 1.00 94.06 72 VAL A N 1
ATOM 562 C CA . VAL A 1 72 ? 2.874 2.883 7.977 1.00 94.06 72 VAL A CA 1
ATOM 563 C C . VAL A 1 72 ? 3.263 1.840 6.944 1.00 94.06 72 VAL A C 1
ATOM 565 O O . VAL A 1 72 ? 3.584 0.707 7.297 1.00 94.06 72 VAL A O 1
ATOM 568 N N . MET A 1 73 ? 3.231 2.213 5.668 1.00 91.81 73 MET A N 1
ATOM 569 C CA . MET A 1 73 ? 3.528 1.297 4.570 1.00 91.81 73 MET A CA 1
ATOM 570 C C . MET A 1 73 ? 4.297 1.971 3.443 1.00 91.81 73 MET A C 1
ATOM 572 O O . MET A 1 73 ? 4.261 3.189 3.270 1.00 91.81 73 MET A O 1
ATOM 576 N N . GLY A 1 74 ? 5.021 1.149 2.684 1.00 90.44 74 GLY A N 1
ATOM 577 C CA . GLY A 1 74 ? 5.717 1.598 1.487 1.00 90.44 74 GLY A CA 1
ATOM 578 C C . GLY A 1 74 ? 4.730 1.994 0.390 1.00 90.44 74 GLY A C 1
ATOM 579 O O . GLY A 1 74 ? 3.715 1.332 0.196 1.00 90.44 74 GLY A O 1
ATOM 580 N N . ILE A 1 75 ? 5.069 3.040 -0.367 1.00 89.81 75 ILE A N 1
ATOM 581 C CA . ILE A 1 75 ? 4.223 3.610 -1.431 1.00 89.81 75 ILE A CA 1
ATOM 582 C C . ILE A 1 75 ? 3.786 2.559 -2.464 1.00 89.81 75 ILE A C 1
ATOM 584 O O . ILE A 1 75 ? 2.676 2.639 -2.980 1.00 89.81 75 ILE A O 1
ATOM 588 N N . ALA A 1 76 ? 4.626 1.552 -2.726 1.00 90.38 76 ALA A N 1
ATOM 589 C CA . ALA A 1 76 ? 4.335 0.467 -3.664 1.00 90.38 76 ALA A CA 1
ATOM 590 C C . ALA A 1 76 ? 3.089 -0.362 -3.303 1.00 90.38 76 ALA A C 1
ATOM 592 O O . ALA A 1 76 ? 2.518 -0.992 -4.186 1.00 90.38 76 ALA A O 1
ATOM 593 N N . HIS A 1 77 ? 2.676 -0.344 -2.034 1.00 94.50 77 HIS A N 1
ATOM 594 C CA . HIS A 1 77 ? 1.579 -1.151 -1.504 1.00 94.50 77 HIS A CA 1
ATOM 595 C C . HIS A 1 77 ? 0.259 -0.381 -1.380 1.00 94.50 77 HIS A C 1
ATOM 597 O O . HIS A 1 77 ? -0.793 -0.995 -1.227 1.00 94.50 77 HIS A O 1
ATOM 603 N N . LEU A 1 78 ? 0.298 0.959 -1.435 1.00 91.25 78 LEU A N 1
ATOM 604 C CA . LEU A 1 78 ? -0.868 1.803 -1.146 1.00 91.25 78 LEU A CA 1
ATOM 605 C C . LEU A 1 78 ? -2.065 1.437 -2.024 1.00 91.25 78 LEU A C 1
ATOM 607 O O . LEU A 1 78 ? -3.136 1.155 -1.504 1.00 91.25 78 LEU A O 1
ATOM 611 N N . ASP A 1 79 ? -1.867 1.383 -3.340 1.00 91.38 79 ASP A N 1
ATOM 612 C CA . ASP A 1 79 ? -2.970 1.169 -4.279 1.00 91.38 79 ASP A CA 1
ATOM 613 C C . ASP A 1 79 ? -3.549 -0.259 -4.179 1.00 91.38 79 ASP A C 1
ATOM 615 O O . ASP A 1 79 ? -4.760 -0.445 -4.298 1.00 91.38 79 ASP A O 1
ATOM 619 N N . GLY A 1 80 ? -2.708 -1.271 -3.925 1.00 94.19 80 GLY A N 1
ATOM 620 C CA . GLY A 1 80 ? -3.153 -2.660 -3.765 1.00 94.19 80 GLY A CA 1
ATOM 621 C C . GLY A 1 80 ? -3.904 -2.896 -2.453 1.00 94.19 80 GLY A C 1
ATOM 622 O O . GLY A 1 80 ? -4.945 -3.560 -2.440 1.00 94.19 80 GLY A O 1
ATOM 623 N N . VAL A 1 81 ? -3.431 -2.291 -1.359 1.00 96.12 81 VAL A N 1
ATOM 624 C CA . VAL A 1 81 ? -4.119 -2.331 -0.061 1.00 96.12 81 VAL A CA 1
ATOM 625 C C . VAL A 1 81 ? -5.424 -1.537 -0.109 1.00 96.12 81 VAL A C 1
ATOM 627 O O . VAL A 1 81 ? -6.448 -2.052 0.334 1.00 96.12 81 VAL A O 1
ATOM 630 N N . GLU A 1 82 ? -5.424 -0.324 -0.676 1.00 94.00 82 GLU A N 1
ATOM 631 C CA . GLU A 1 82 ? -6.640 0.476 -0.881 1.00 94.00 82 GLU A CA 1
ATOM 632 C C . GLU A 1 82 ? -7.677 -0.316 -1.694 1.00 94.00 82 GLU A C 1
ATOM 634 O O . GLU A 1 82 ? -8.832 -0.406 -1.283 1.00 94.00 82 GLU A O 1
ATOM 639 N N . GLY A 1 83 ? -7.274 -0.947 -2.803 1.00 94.94 83 GLY A N 1
ATOM 640 C CA . GLY A 1 83 ? -8.158 -1.794 -3.611 1.00 94.94 83 GLY A CA 1
ATOM 641 C C . GLY A 1 83 ? -8.761 -2.952 -2.813 1.00 94.94 83 GLY A C 1
ATOM 642 O O . GLY A 1 83 ? -9.980 -3.110 -2.784 1.00 94.94 83 GLY A O 1
ATOM 643 N N . SER A 1 84 ? -7.920 -3.694 -2.091 1.00 96.06 84 SER A N 1
ATOM 644 C CA . SER A 1 84 ? -8.346 -4.837 -1.273 1.00 96.06 84 SER A CA 1
ATOM 645 C C . SER A 1 84 ? -9.302 -4.436 -0.142 1.00 96.06 84 SER A C 1
ATOM 647 O O . SER A 1 84 ? -10.232 -5.169 0.187 1.00 96.06 84 SER A O 1
ATOM 649 N N . LEU A 1 85 ? -9.088 -3.273 0.479 1.00 95.31 85 LEU A N 1
ATOM 650 C CA . LEU A 1 85 ? -9.976 -2.752 1.520 1.00 95.31 85 LEU A CA 1
ATOM 651 C C . LEU A 1 85 ? -11.317 -2.287 0.936 1.00 95.31 85 LEU A C 1
ATOM 653 O O . LEU A 1 85 ? -12.360 -2.530 1.541 1.00 95.31 85 LEU A O 1
ATOM 657 N N . ARG A 1 86 ? -11.328 -1.690 -0.261 1.00 95.50 86 ARG A N 1
ATOM 658 C CA . ARG A 1 86 ? -12.578 -1.308 -0.943 1.00 95.50 86 ARG A CA 1
ATOM 659 C C . ARG A 1 86 ? -13.448 -2.514 -1.274 1.00 95.50 86 ARG A C 1
ATOM 661 O O . ARG A 1 86 ? -14.658 -2.455 -1.087 1.00 95.50 86 ARG A O 1
ATOM 668 N N . GLU A 1 87 ? -12.847 -3.633 -1.674 1.00 94.69 87 GLU A N 1
ATOM 669 C CA . GLU A 1 87 ? -13.570 -4.901 -1.872 1.00 94.69 87 GLU A CA 1
ATOM 670 C C . GLU A 1 87 ? -14.234 -5.419 -0.585 1.00 94.69 87 GLU A C 1
ATOM 672 O O . GLU A 1 87 ? -15.234 -6.134 -0.641 1.00 94.69 87 GLU A O 1
ATOM 677 N N . LYS A 1 88 ? -13.718 -5.015 0.579 1.00 92.44 88 LYS A N 1
ATOM 678 C CA . LYS A 1 88 ? -14.265 -5.324 1.907 1.00 92.44 88 LYS A CA 1
ATOM 679 C C . LYS A 1 88 ? -15.261 -4.275 2.419 1.00 92.44 88 LYS A C 1
ATOM 681 O O . LYS A 1 88 ? -15.750 -4.401 3.536 1.00 92.44 88 LYS A O 1
ATOM 686 N N . GLY A 1 89 ? -15.577 -3.255 1.619 1.00 94.00 89 GLY A N 1
ATOM 687 C CA . GLY A 1 89 ? -16.535 -2.201 1.965 1.00 94.00 89 GLY A CA 1
ATOM 688 C C . GLY A 1 89 ? -15.934 -0.988 2.679 1.00 94.00 89 GLY A C 1
ATOM 689 O O . GLY A 1 89 ? -16.682 -0.161 3.198 1.00 94.00 89 GLY A O 1
ATOM 690 N N . TRP A 1 90 ? -14.605 -0.858 2.718 1.00 93.19 90 TRP A N 1
ATOM 691 C CA . TRP A 1 90 ? -13.963 0.360 3.211 1.00 93.19 90 TRP A CA 1
ATOM 692 C C . TRP A 1 90 ? -14.072 1.476 2.175 1.00 93.19 90 TRP A C 1
ATOM 694 O O . TRP A 1 90 ? -13.803 1.269 0.993 1.00 93.19 90 TRP A O 1
ATOM 704 N N . GLU A 1 91 ? -14.378 2.686 2.634 1.00 91.88 91 GLU A N 1
ATOM 705 C CA . GLU A 1 91 ? -14.454 3.865 1.773 1.00 91.88 91 GLU A CA 1
ATOM 706 C C . GLU A 1 91 ? -13.365 4.883 2.138 1.00 91.88 91 GLU A C 1
ATOM 708 O O . GLU A 1 91 ? -13.136 5.152 3.323 1.00 91.88 91 GLU A O 1
ATOM 713 N N . PRO A 1 92 ? -12.678 5.476 1.145 1.00 87.69 92 PRO A N 1
ATOM 714 C CA . PRO A 1 92 ? -11.680 6.498 1.400 1.00 87.69 92 PRO A CA 1
ATOM 715 C C . PRO A 1 92 ? -12.347 7.765 1.943 1.00 87.69 92 PRO A C 1
ATOM 717 O O . PRO A 1 92 ? -13.222 8.356 1.309 1.00 87.69 92 PRO A O 1
ATOM 720 N N . VAL A 1 93 ? -11.887 8.224 3.106 1.00 86.75 93 VAL A N 1
ATOM 721 C CA . VAL A 1 93 ? -12.334 9.486 3.699 1.00 86.75 93 VAL A CA 1
ATOM 722 C C . VAL A 1 93 ? -11.315 10.571 3.372 1.00 86.75 93 VAL A C 1
ATOM 724 O O . VAL A 1 93 ? -10.173 10.526 3.826 1.00 86.75 93 VAL A O 1
ATOM 727 N N . SER A 1 94 ? -11.729 11.569 2.592 1.00 79.75 94 SER A N 1
ATOM 728 C CA . SER A 1 94 ? -10.922 12.771 2.377 1.00 79.75 94 SER A CA 1
ATOM 729 C C . SER A 1 94 ? -11.118 13.717 3.555 1.00 79.75 94 SER A C 1
ATOM 731 O O . SER A 1 94 ? -12.151 14.378 3.668 1.00 79.75 94 SER A O 1
ATOM 733 N N . ILE A 1 95 ? -10.136 13.761 4.453 1.00 74.25 95 ILE A N 1
ATOM 734 C CA . ILE A 1 95 ? -10.090 14.754 5.525 1.00 74.25 95 ILE A CA 1
ATOM 735 C C . ILE A 1 95 ? -9.167 15.878 5.049 1.00 74.25 95 ILE A C 1
ATOM 737 O O . ILE A 1 95 ? -7.964 15.644 4.902 1.00 74.25 95 ILE A O 1
ATOM 741 N N . PRO A 1 96 ? -9.680 17.091 4.781 1.00 75.06 96 PRO A N 1
ATOM 742 C CA . PRO A 1 96 ? -8.816 18.210 4.449 1.00 75.06 96 PRO A CA 1
ATOM 743 C C . PRO A 1 96 ? -7.929 18.524 5.656 1.00 75.06 96 PRO A C 1
ATOM 745 O O . PRO A 1 96 ? -8.420 18.860 6.734 1.00 75.06 96 PRO A O 1
ATOM 748 N N . CYS A 1 97 ? -6.611 18.418 5.480 1.00 71.31 97 CYS A N 1
ATOM 749 C CA . CYS A 1 97 ? -5.679 18.953 6.464 1.00 71.31 97 CYS A CA 1
ATOM 750 C C . CYS A 1 97 ? -5.852 20.479 6.513 1.00 71.31 97 CYS A C 1
ATOM 752 O O . CYS A 1 97 ? -5.775 21.116 5.457 1.00 71.31 97 CYS A O 1
ATOM 754 N N . PRO A 1 98 ? -6.065 21.088 7.695 1.00 71.25 98 PRO A N 1
ATOM 755 C CA . PRO A 1 98 ? -6.049 22.538 7.810 1.00 71.25 98 PRO A CA 1
ATOM 756 C C . PRO A 1 98 ? -4.684 23.053 7.345 1.00 71.25 98 PRO A C 1
ATOM 758 O O . PRO A 1 98 ? -3.643 22.522 7.745 1.00 71.25 98 PRO A O 1
ATOM 761 N N . ALA A 1 99 ? -4.697 24.052 6.459 1.00 70.56 99 ALA A N 1
ATOM 762 C CA . ALA A 1 99 ? -3.478 24.723 6.034 1.00 70.56 99 ALA A CA 1
ATOM 763 C C . ALA A 1 99 ? -2.765 25.274 7.279 1.00 70.56 99 ALA A C 1
ATOM 765 O O . ALA A 1 99 ? -3.402 25.911 8.120 1.00 70.56 99 ALA A O 1
ATOM 766 N N . LYS A 1 100 ? -1.475 24.949 7.416 1.00 48.84 100 LYS A N 1
ATOM 767 C CA . LYS A 1 100 ? -0.616 25.520 8.457 1.00 48.84 100 LYS A CA 1
ATOM 768 C C . LYS A 1 100 ? -0.309 26.979 8.165 1.00 48.84 100 LYS A C 1
ATOM 770 O O . LYS A 1 100 ? -0.128 27.299 6.969 1.00 48.84 100 LYS A O 1
#

Sequence (100 aa):
MRSSMEGDSTKMTKDQLTTYVETVKARENVRAIMSQLKLYAPELYQAMVAERDEYMARGLDSLDKFGTTVAVMGIAHLDGVEGSLREKGWEPVSIPCPAK

InterPro domains:
  IPR002816 TraB/PrgY/GumN family [PF01963] (15-90)
  IPR046345 TraB/PryY-like [PTHR21530] (9-87)

pLDDT: mean 83.11, std 15.5, range [40.34, 97.19]

Secondary structure (DSSP, 8-state):
-------------HHHHHHHHHHHTSHHHHHHHHHHHHHH-HHHHIIIIIHHHHHHHHHHHTTTTSS-------HHHHHHHHHHHHHTT------PPPP-

Foldseek 3Di:
DDDDPPDDDDDDDPVSVVVVVVVCLPLVNLVVVLVVCCVPPVVCSCVPALVVLLVVLVVVVVVVVDPDDDDDDRSNNVVNVVVNNVVVVDDDDDDDDPDD